Protein 4RWU (pdb70)

Nearest PDB structures (foldseek):
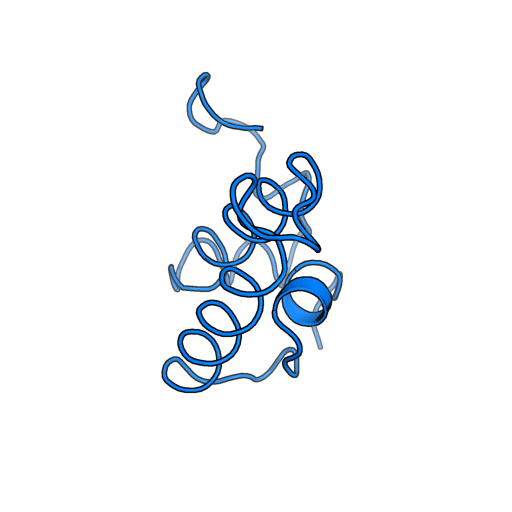  4rwu-assembly1_A  TM=1.013E+00  e=1.327E-13  Saccharomyces cerevisiae S288C
  6d6x-assembly1_A  TM=8.657E-01  e=4.461E-10  Saccharomyces cerevisiae
  8eod-assembly1_A  TM=6.298E-01  e=3.449E-09  Saccharomyces cerevisiae S288C
  2och-assembly1_A  TM=8.775E-01  e=1.140E-04  Caenorhabditis elegans
  2m6y-assembly1_A  TM=8.170E-01  e=1.011E-04  Homo sapiens

Radius of gyration: 12.39 Å; Cα contacts (8 Å, |Δi|>4): 108; chains: 1; bounding box: 23×34×28 Å

Solvent-accessible surface area: 5435 Å² total; per-residue (Å²): 204,23,129,54,46,100,1,0,91,16,5,68,28,64,36,102,4,76,96,132,86,3,68,96,7,61,120,124,5,21,112,114,37,71,72,127,82,138,93,32,61,67,108,66,46,120,62,0,39,20,0,33,96,6,2,46,46,99,137,63,43,114,77,0,31,121,132,0,30,123,44,20,79,88,89,40,92,122,187,33,111

Foldseek 3Di:
DFDDCVLVVLLPHDLVDDLVSSVNSLVVNCQQAVCVDPNHDPVSNLSNVVSSVQCNPVVSSVQCRYPNDVRSPPPDDPPHD

Secondary structure (DSSP, 8-state):
--S--HHHHHHT--TT--HHHHHHHHHHHHHHH-TTSTT--HHHHHHHHHHHHHHTSHHHHHHHHHH-HHHHHTT--TT--

CATH classification: 1.10.287.110

Organism: Saccharomyces cerevisiae (strain ATCC 204508 / S288c) (NCBI:txid559292)

InterPro domains:
  IPR001623 DnaJ domain [PF00226] (7-65)
  IPR001623 DnaJ domain [PR00625] (8-26)
  IPR001623 DnaJ domain [PR00625] (40-60)
  IPR001623 DnaJ domain [PR00625] (60-79)
  IPR001623 DnaJ domain [PS50076] (6-68)
  IPR001623 DnaJ domain [SM00271] (5-60)
  IPR001623 DnaJ domain [cd06257] (8-57)
  IPR002939 Chaperone DnaJ, C-terminal [PF01556] (182-337)
  IPR008971 HSP40/DnaJ peptide-binding [SSF49493] (182-259)
  IPR008971 HSP40/DnaJ peptide-binding [SSF49493] (261-346)
  IPR018253 DnaJ domain, conserved site [PS00636] (45-64)
  IPR036869 Chaperone J-domain superfamily [G3DSA:1.10.287.110] (1-89)
  IPR036869 Chaperone J-domain superfamily [SSF46565] (2-102)
  IPR051339 DnaJ homolog subfamily B [PTHR24078] (7-349)

Structure (mmCIF, N/CA/C/O backbone):
data_4RWU
#
_entry.id   4RWU
#
_cell.length_a   31.645
_cell.length_b   43.564
_cell.length_c   65.572
_cell.angle_alpha   90.000
_cell.angle_beta   90.000
_cell.angle_gamma   90.000
#
_symmetry.space_group_name_H-M   'P 21 21 21'
#
loop_
_entity.id
_entity.type
_entity.pdbx_description
1 polymer 'Protein SIS1'
2 water water
#
loop_
_atom_site.group_PDB
_atom_site.id
_atom_site.type_symbol
_atom_site.label_atom_id
_atom_site.label_alt_id
_atom_site.label_comp_id
_atom_site.label_asym_id
_atom_site.label_entity_id
_atom_site.label_seq_id
_atom_site.pdbx_PDB_ins_code
_atom_site.Cartn_x
_atom_site.Cartn_y
_atom_site.Cartn_z
_atom_site.occupancy
_atom_site.B_iso_or_equiv
_atom_site.auth_seq_id
_atom_site.auth_comp_id
_atom_site.auth_asym_id
_atom_site.auth_atom_id
_atom_site.pdbx_PDB_model_num
ATOM 1 N N A MET A 1 4 ? 4.737 38.266 2.876 0.60 32.62 1 MET A N 1
ATOM 2 N N B MET A 1 4 ? 5.263 39.246 2.950 0.40 27.13 1 MET A N 1
ATOM 3 C CA A MET A 1 4 ? 3.561 39.161 3.081 0.60 29.23 1 MET A CA 1
ATOM 4 C CA B MET A 1 4 ? 3.793 39.223 3.172 0.40 26.92 1 MET A CA 1
ATOM 5 C C A MET A 1 4 ? 3.406 39.683 4.543 0.60 20.35 1 MET A C 1
ATOM 6 C C B MET A 1 4 ? 3.446 39.709 4.601 0.40 20.07 1 MET A C 1
ATOM 7 O O A MET A 1 4 ? 4.266 39.560 5.415 0.60 24.27 1 MET A O 1
ATOM 8 O O B MET A 1 4 ? 4.227 39.566 5.545 0.40 22.20 1 MET A O 1
ATOM 17 N N . VAL A 1 5 ? 2.294 40.346 4.726 1.00 15.45 2 VAL A N 1
ATOM 18 C CA . VAL A 1 5 ? 1.917 41.010 5.939 1.00 12.32 2 VAL A CA 1
ATOM 19 C C . VAL A 1 5 ? 0.469 40.615 6.173 1.00 11.18 2 VAL A C 1
ATOM 20 O O . VAL A 1 5 ? -0.290 40.295 5.241 1.00 13.92 2 VAL A O 1
ATOM 24 N N . LYS A 1 6 ? 0.036 40.690 7.419 1.00 10.80 3 LYS A N 1
ATOM 25 C CA A LYS A 1 6 ? -1.338 40.309 7.753 0.50 10.75 3 LYS A CA 1
ATOM 26 C CA B LYS A 1 6 ? -1.337 40.315 7.759 0.50 10.70 3 LYS A CA 1
ATOM 27 C C . LYS A 1 6 ? -2.365 41.302 7.199 1.00 11.15 3 LYS A C 1
ATOM 28 O O . LYS A 1 6 ? -3.415 40.909 6.661 1.00 12.99 3 LYS A O 1
ATOM 39 N N . GLU A 1 7 ? -2.057 42.586 7.354 1.00 10.16 4 GLU A N 1
ATOM 40 C CA . GLU A 1 7 ? -2.956 43.682 7.027 1.00 9.67 4 GLU A CA 1
ATOM 41 C C . GLU A 1 7 ? -2.152 44.763 6.314 1.00 9.16 4 GLU A C 1
ATOM 42 O O . GLU A 1 7 ? -1.003 45.039 6.648 1.00 10.61 4 GLU A O 1
ATOM 48 N N . THR A 1 8 ? -2.778 45.393 5.333 1.00 9.80 5 THR A N 1
ATOM 49 C CA . THR A 1 8 ? -2.113 46.454 4.603 1.00 9.16 5 THR A CA 1
ATOM 50 C C . THR A 1 8 ? -2.625 47.859 4.903 1.00 8.45 5 THR A C 1
ATOM 51 O O . THR A 1 8 ? -2.029 48.797 4.405 1.00 9.60 5 THR A O 1
ATOM 55 N N . LYS A 1 9 ? -3.642 48.017 5.723 1.00 9.13 6 LYS A N 1
ATOM 56 C CA A LYS A 1 9 ? -4.219 49.346 5.953 0.70 9.62 6 LYS A CA 1
ATOM 57 C CA B LYS A 1 9 ? -4.220 49.339 5.937 0.30 9.73 6 LYS A CA 1
ATOM 58 C C . LYS A 1 9 ?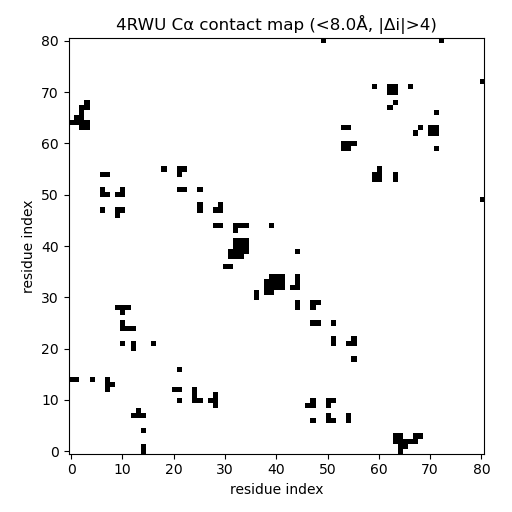 -3.210 50.440 6.253 1.00 8.91 6 LYS A C 1
ATOM 59 O O . LYS A 1 9 ? -3.306 51.545 5.709 1.00 9.17 6 LYS A O 1
ATOM 70 N N . LEU A 1 10 ? -2.283 50.167 7.172 1.00 8.39 7 LEU A N 1
ATOM 71 C CA . LEU A 1 10 ? -1.357 51.241 7.519 1.00 7.48 7 LEU A CA 1
ATOM 72 C C . LEU A 1 10 ? -0.492 51.657 6.349 1.00 7.49 7 LEU A C 1
ATOM 73 O O . LEU A 1 10 ? -0.159 52.833 6.185 1.00 8.51 7 LEU A O 1
ATOM 78 N N . TYR A 1 11 ? -0.083 50.677 5.550 1.00 7.68 8 TYR A N 1
ATOM 79 C CA . TYR A 1 11 ? 0.712 50.973 4.343 1.00 8.06 8 TYR A CA 1
ATOM 80 C C . TYR A 1 11 ? -0.136 51.728 3.324 1.00 7.53 8 TYR A C 1
ATOM 81 O O . TYR A 1 11 ? 0.304 52.713 2.719 1.00 8.57 8 TYR A O 1
ATOM 90 N N . ASP A 1 12 ? -1.373 51.295 3.168 1.00 7.53 9 ASP A N 1
ATOM 91 C CA . ASP A 1 12 ? -2.282 52.010 2.285 1.00 9.40 9 ASP A CA 1
ATOM 92 C C . ASP A 1 12 ? -2.444 53.456 2.677 1.00 8.48 9 ASP A C 1
ATOM 93 O O . ASP A 1 12 ? -2.481 54.342 1.830 1.00 9.31 9 ASP A O 1
ATOM 98 N N . LEU A 1 13 ? -2.593 53.720 3.985 1.00 8.37 10 LEU A N 1
ATOM 99 C CA . LEU A 1 13 ? -2.764 55.073 4.475 1.00 8.74 10 LEU A CA 1
ATOM 100 C C . LEU A 1 13 ? -1.607 55.982 4.068 1.00 8.94 10 LEU A C 1
ATOM 101 O O . LEU A 1 13 ? -1.819 57.179 3.853 1.00 10.62 10 LEU A O 1
ATOM 106 N N . LEU A 1 14 ? -0.394 55.452 4.029 1.00 8.57 11 LEU A N 1
ATOM 107 C CA . LEU A 1 14 ? 0.780 56.213 3.633 1.00 8.65 11 LEU A CA 1
ATOM 108 C C . LEU A 1 14 ? 1.056 56.145 2.141 1.00 9.43 11 LEU A C 1
ATOM 109 O O . LEU A 1 14 ? 1.997 56.776 1.672 1.00 9.93 11 LEU A O 1
ATOM 114 N N . GLY A 1 15 ? 0.249 55.397 1.401 1.00 9.22 12 GLY A N 1
ATOM 115 C CA . GLY A 1 15 ? 0.428 55.333 -0.070 1.00 9.66 12 GLY A CA 1
ATOM 116 C C . GLY A 1 15 ? 1.689 54.592 -0.512 1.00 10.57 12 GLY A C 1
ATOM 117 O O . GLY A 1 15 ? 2.363 54.998 -1.422 1.00 12.54 12 GLY A O 1
ATOM 118 N N . VAL A 1 16 ? 2.008 53.517 0.235 1.00 8.23 13 VAL A N 1
ATOM 119 C CA . VAL A 1 16 ? 3.224 52.748 0.041 1.00 9.41 13 VAL A CA 1
ATOM 120 C C . VAL A 1 16 ? 2.952 51.259 -0.017 1.00 9.19 13 VAL A C 1
ATOM 121 O O . VAL A 1 16 ? 1.925 50.780 0.439 1.00 10.32 13 VAL A O 1
ATOM 125 N N . SER A 1 17 ? 3.951 50.535 -0.548 1.00 9.22 14 SER A N 1
ATOM 126 C CA . SER A 1 17 ? 3.979 49.077 -0.525 1.00 9.83 14 SER A CA 1
ATOM 127 C C . SER A 1 17 ? 4.228 48.600 0.911 1.00 9.63 14 SER A C 1
ATOM 128 O O . SER A 1 17 ? 4.938 49.242 1.664 1.00 9.54 14 SER A O 1
ATOM 131 N N . PRO A 1 18 ? 3.747 47.397 1.247 1.00 9.25 15 PRO A N 1
ATOM 132 C CA . PRO A 1 18 ? 4.136 46.809 2.527 1.00 9.71 15 PRO A CA 1
ATOM 133 C C . PRO A 1 18 ? 5.630 46.566 2.715 1.00 10.41 15 PRO A C 1
ATOM 134 O O . PRO A 1 18 ? 6.086 46.432 3.838 1.00 10.86 15 PRO A O 1
ATOM 138 N N . SER A 1 19 ? 6.394 46.538 1.617 1.00 9.51 16 SER A N 1
ATOM 139 C CA . SER A 1 19 ? 7.817 46.380 1.672 1.00 10.88 16 SER A CA 1
ATOM 140 C C . SER A 1 19 ? 8.568 47.722 1.666 1.00 10.92 16 SER A C 1
ATOM 141 O O . SER A 1 19 ? 9.779 47.744 1.478 1.00 12.18 16 SER A O 1
ATOM 144 N N . ALA A 1 20 ? 7.845 48.826 1.894 1.00 9.44 17 ALA A N 1
ATOM 145 C CA . ALA A 1 20 ? 8.456 50.155 1.859 1.00 9.94 17 ALA A CA 1
ATOM 146 C C . ALA A 1 20 ? 9.696 50.282 2.719 1.00 9.05 17 ALA A C 1
ATOM 147 O O . ALA A 1 20 ? 9.774 49.739 3.813 1.00 10.30 17 ALA A O 1
ATOM 149 N N . ASN A 1 21 ? 10.621 51.101 2.263 1.00 8.94 18 ASN A N 1
ATOM 150 C CA . ASN A 1 21 ? 11.761 51.482 3.066 1.00 9.16 18 ASN A CA 1
ATOM 151 C C . ASN A 1 21 ? 11.476 52.769 3.853 1.00 9.06 18 ASN A C 1
ATOM 152 O O . ASN A 1 21 ? 10.453 53.410 3.695 1.00 9.47 18 ASN A O 1
ATOM 157 N N . GLU A 1 22 ? 12.446 53.162 4.681 1.00 9.58 19 GLU A N 1
ATOM 158 C CA A GLU A 1 22 ? 12.273 54.328 5.534 0.50 10.55 19 GLU A CA 1
ATOM 159 C CA B GLU A 1 22 ? 12.313 54.341 5.534 0.50 10.59 19 GLU A CA 1
ATOM 160 C C . GLU A 1 22 ? 12.020 55.619 4.749 1.00 9.33 19 GLU A C 1
ATOM 161 O O . GLU A 1 22 ? 11.167 56.435 5.134 1.00 9.77 19 GLU A O 1
ATOM 172 N N . GLN A 1 23 ? 12.767 55.820 3.668 1.00 9.23 20 GLN A N 1
ATOM 173 C CA . GLN A 1 23 ? 12.602 57.025 2.854 1.00 9.72 20 GLN A CA 1
ATOM 174 C C . GLN A 1 23 ? 11.187 57.096 2.292 1.00 8.67 20 GLN A C 1
ATOM 175 O O . GLN A 1 23 ? 10.555 58.164 2.250 1.00 10.10 20 GLN A O 1
ATOM 181 N N . GLU A 1 24 ? 10.704 55.941 1.830 1.00 8.45 21 GLU A N 1
ATOM 182 C CA . GLU A 1 24 ? 9.358 55.849 1.286 1.00 8.60 21 GLU A CA 1
ATOM 183 C C . GLU A 1 24 ? 8.273 56.090 2.317 1.00 8.42 21 GLU A C 1
ATOM 184 O O . GLU A 1 24 ? 7.295 56.784 2.050 1.00 9.01 21 GLU A O 1
ATOM 190 N N . LEU A 1 25 ? 8.469 55.546 3.514 1.00 8.50 22 LEU A N 1
ATOM 191 C CA . LEU A 1 25 ? 7.514 55.813 4.602 1.00 8.89 22 LEU A CA 1
ATOM 192 C C . LEU A 1 25 ? 7.461 57.283 4.927 1.00 8.92 22 LEU A C 1
ATOM 193 O O . LEU A 1 25 ? 6.372 57.836 5.095 1.00 10.02 22 LEU A O 1
ATOM 198 N N . LYS A 1 26 ? 8.627 57.941 5.020 1.00 9.56 23 LYS A N 1
ATOM 199 C CA A LYS A 1 26 ? 8.665 59.357 5.355 0.70 9.83 23 LYS A CA 1
ATOM 200 C CA B LYS A 1 26 ? 8.655 59.366 5.354 0.30 10.14 23 LYS A CA 1
ATOM 201 C C . LYS A 1 26 ? 7.993 60.201 4.270 1.00 9.51 23 LYS A C 1
ATOM 202 O O . LYS A 1 26 ? 7.219 61.120 4.564 1.00 10.48 23 LYS A O 1
ATOM 213 N N . LYS A 1 27 ? 8.281 59.884 3.016 1.00 9.92 24 LYS A N 1
ATOM 214 C CA . LYS A 1 27 ? 7.681 60.643 1.909 1.00 10.48 24 LYS A CA 1
ATOM 215 C C . LYS A 1 27 ? 6.173 60.445 1.883 1.00 8.77 24 LYS A C 1
ATOM 216 O O . LYS A 1 27 ? 5.410 61.401 1.697 1.00 9.98 24 LYS A O 1
ATOM 222 N N . GLY A 1 28 ? 5.708 59.204 2.094 1.00 8.70 25 GLY A N 1
ATOM 223 C CA . GLY A 1 28 ? 4.299 58.939 2.073 1.00 8.45 25 GLY A CA 1
ATOM 224 C C . GLY A 1 28 ? 3.545 59.622 3.203 1.00 8.83 25 GLY A C 1
ATOM 225 O O . GLY A 1 28 ? 2.444 60.151 3.018 1.00 9.69 25 GLY A O 1
ATOM 226 N N . TYR A 1 29 ? 4.167 59.620 4.3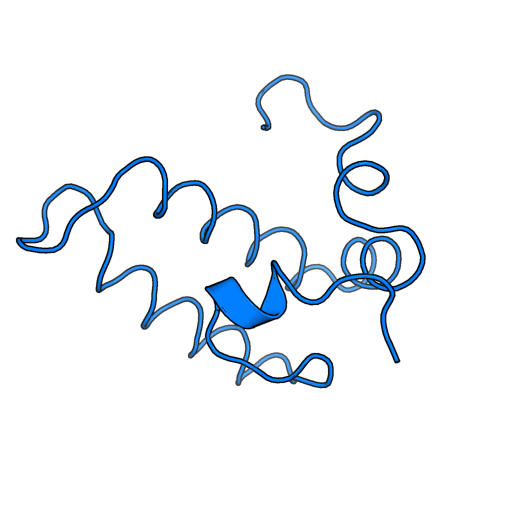74 1.00 9.04 26 TYR A N 1
ATOM 227 C CA . TYR A 1 29 ? 3.609 60.330 5.522 1.00 9.23 26 TYR A CA 1
ATOM 228 C C . TYR A 1 29 ? 3.523 61.844 5.248 1.00 9.61 26 TYR A C 1
ATOM 229 O O . TYR A 1 29 ? 2.517 62.466 5.523 1.00 9.91 26 TYR A O 1
ATOM 238 N N . ARG A 1 30 ? 4.611 62.432 4.737 1.00 10.20 27 ARG A N 1
ATOM 239 C CA A ARG A 1 30 ? 4.597 63.859 4.446 0.50 11.11 27 ARG A CA 1
ATOM 240 C CA B ARG A 1 30 ? 4.624 63.867 4.403 0.30 12.88 27 ARG A CA 1
ATOM 241 C CA C ARG A 1 30 ? 4.585 63.865 4.449 0.20 12.77 27 ARG A CA 1
ATOM 242 C C . ARG A 1 30 ? 3.457 64.201 3.474 1.00 10.43 27 ARG A C 1
ATOM 243 O O . ARG A 1 30 ? 2.696 65.167 3.678 1.00 11.75 27 ARG A O 1
ATOM 265 N N . LYS A 1 31 ? 3.313 63.396 2.426 1.00 10.25 28 LYS A N 1
ATOM 266 C CA A LYS A 1 31 ? 2.263 63.661 1.458 0.60 10.80 28 LYS A CA 1
ATOM 267 C CA B LYS A 1 31 ? 2.257 63.658 1.452 0.40 10.97 28 LYS A CA 1
ATOM 268 C C . LYS A 1 31 ? 0.859 63.518 2.060 1.00 10.06 28 LYS A C 1
ATOM 269 O O . LYS A 1 31 ? -0.054 64.293 1.779 1.00 11.25 28 LYS A O 1
ATOM 280 N N . ALA A 1 32 ? 0.685 62.492 2.892 1.00 9.10 29 ALA A N 1
ATOM 281 C CA . ALA A 1 32 ? -0.602 62.241 3.525 1.00 9.50 29 ALA A CA 1
ATOM 282 C C . ALA A 1 32 ? -0.958 63.370 4.501 1.00 10.15 29 ALA A C 1
ATOM 283 O O . ALA A 1 32 ? -2.095 63.820 4.543 1.00 11.11 29 ALA A O 1
ATOM 285 N N . ALA A 1 33 ? 0.044 63.782 5.296 1.00 10.18 30 ALA A N 1
ATOM 286 C CA . ALA A 1 33 ? -0.169 64.866 6.260 1.00 11.07 30 ALA A CA 1
ATOM 287 C C . ALA A 1 33 ? -0.585 66.157 5.549 1.00 10.99 30 ALA A C 1
ATOM 288 O O . ALA A 1 33 ? -1.457 66.898 6.032 1.00 11.66 30 ALA A O 1
ATOM 290 N N . LEU A 1 34 ? 0.032 66.433 4.400 1.00 10.98 31 LEU A N 1
ATOM 291 C CA . LEU A 1 34 ? -0.283 67.647 3.654 1.00 11.66 31 LEU A CA 1
ATOM 292 C C . LEU A 1 34 ? -1.709 67.622 3.152 1.00 12.17 31 LEU A C 1
ATOM 293 O O . LEU A 1 34 ? -2.352 68.673 3.084 1.00 14.96 31 LEU A O 1
ATOM 298 N N . LYS A 1 35 ? -2.232 66.450 2.798 1.00 12.17 32 LYS A N 1
ATOM 299 C CA A LYS A 1 35 ? -3.640 66.327 2.356 0.60 14.11 32 LYS A CA 1
ATOM 300 C CA B LYS A 1 35 ? -3.625 66.353 2.351 0.40 14.00 32 LYS A CA 1
ATOM 301 C C . LYS A 1 35 ? -4.622 66.561 3.489 1.00 11.93 32 LYS A C 1
ATOM 302 O O . LYS A 1 35 ? -5.652 67.209 3.340 1.00 13.58 32 LYS A O 1
ATOM 313 N N . TYR A 1 36 ? -4.321 65.942 4.635 1.00 11.09 33 TYR A N 1
ATOM 314 C CA . TYR A 1 36 ? -5.337 65.749 5.649 1.00 11.30 33 TYR A CA 1
ATOM 315 C C . TYR A 1 36 ? -5.263 66.671 6.864 1.00 10.55 33 TYR A C 1
ATOM 316 O O . TYR A 1 36 ? -6.166 66.634 7.699 1.00 11.69 33 TYR A O 1
ATOM 325 N N . HIS A 1 37 ? -4.196 67.465 6.972 1.00 10.55 34 HIS A N 1
ATOM 326 C CA . HIS A 1 37 ? -4.071 68.353 8.131 1.00 10.77 34 HIS A CA 1
ATOM 327 C C . HIS A 1 37 ? -5.345 69.170 8.257 1.00 12.65 34 HIS A C 1
ATOM 328 O O . HIS A 1 37 ? -5.815 69.714 7.253 1.00 12.46 34 HIS A O 1
ATOM 335 N N . PRO A 1 38 ? -5.882 69.327 9.483 1.00 12.61 35 PRO A N 1
ATOM 336 C CA . PRO A 1 38 ? -7.178 69.991 9.607 1.00 13.49 35 PRO A CA 1
ATOM 337 C C . PRO A 1 38 ? -7.281 71.415 9.099 1.00 13.43 35 PRO A C 1
ATOM 338 O O . PRO A 1 38 ? -8.388 71.851 8.803 1.00 18.34 35 PRO A O 1
ATOM 342 N N . ASP A 1 39 ? -6.156 72.113 9.026 1.00 13.39 36 ASP A N 1
ATOM 343 C CA . ASP A 1 39 ? -6.139 73.479 8.517 1.00 15.80 36 ASP A CA 1
ATOM 344 C C . ASP A 1 39 ? -6.128 73.556 6.995 1.00 16.36 36 ASP A C 1
ATOM 345 O O . ASP A 1 39 ? -6.266 74.646 6.452 1.00 22.08 36 ASP A O 1
ATOM 350 N N . LYS A 1 40 ? -6.005 72.419 6.294 1.00 15.06 37 LYS A N 1
ATOM 351 C CA A LYS A 1 40 ? -5.966 72.394 4.838 0.70 15.31 37 LYS A CA 1
ATOM 352 C CA B LYS A 1 40 ? -5.959 72.405 4.837 0.30 15.42 37 LYS A CA 1
ATOM 353 C C . LYS A 1 40 ? -7.361 72.266 4.267 1.00 15.83 37 LYS A C 1
ATOM 354 O O . LYS A 1 40 ? -8.290 71.771 4.944 1.00 16.88 37 LYS A O 1
ATOM 365 N N . PRO A 1 41 ? -7.533 72.715 2.991 1.00 18.25 38 PRO A N 1
ATOM 366 C CA A PRO A 1 41 ? -8.848 72.605 2.397 0.70 20.61 38 PRO A CA 1
ATOM 367 C CA B PRO A 1 41 ? -8.851 72.612 2.379 0.30 19.81 38 PRO A CA 1
ATOM 368 C C . PRO A 1 41 ? -9.377 71.175 2.327 1.00 18.44 38 PRO A C 1
ATOM 369 O O . PRO A 1 41 ? -10.586 70.963 2.469 1.00 21.15 38 PRO A O 1
ATOM 376 N N . THR A 1 42 ? -8.467 70.209 2.154 1.00 16.83 39 THR A N 1
ATOM 377 C CA . THR A 1 42 ? -8.815 68.785 2.104 1.00 16.90 39 THR A CA 1
ATOM 378 C C . THR A 1 42 ? -8.693 68.134 3.485 1.00 15.57 39 THR A C 1
ATOM 379 O O . THR A 1 42 ? -8.724 66.900 3.612 1.00 15.88 39 THR A O 1
ATOM 383 N N . GLY A 1 43 ? -8.601 68.945 4.542 1.00 14.50 40 GLY A N 1
ATOM 384 C CA . GLY A 1 43 ? -8.389 68.416 5.870 1.00 13.71 40 GLY A CA 1
ATOM 385 C C . GLY A 1 43 ? -9.448 67.400 6.274 1.00 13.59 40 GLY A C 1
ATOM 386 O O . GLY A 1 43 ? -10.633 67.518 5.942 1.00 16.61 40 GLY A O 1
ATOM 387 N N . ASP A 1 44 ? -9.009 66.418 7.052 1.00 12.52 41 ASP A N 1
ATOM 388 C CA . ASP A 1 44 ? -9.870 65.364 7.552 1.00 12.63 41 ASP A CA 1
ATOM 389 C C . ASP A 1 44 ? -9.233 64.858 8.828 1.00 12.60 41 ASP A C 1
ATOM 390 O O . ASP A 1 44 ? -8.259 64.124 8.809 1.00 13.15 41 ASP A O 1
ATOM 395 N N . THR A 1 45 ? -9.769 65.305 9.964 1.00 12.97 42 THR A N 1
ATOM 396 C CA . THR A 1 45 ? -9.150 65.063 11.252 1.00 12.77 42 THR A CA 1
ATOM 397 C C . THR A 1 45 ? -9.031 63.557 11.511 1.00 11.84 42 THR A C 1
ATOM 398 O O . THR A 1 45 ? -8.014 63.085 12.015 1.00 12.03 42 THR A O 1
ATOM 402 N N . GLU A 1 46 ? -10.094 62.807 11.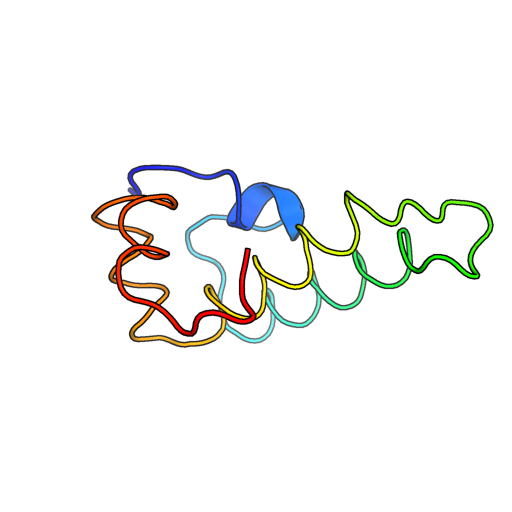240 1.00 12.39 43 GLU A N 1
ATOM 403 C CA . GLU A 1 46 ? -10.066 61.366 11.547 1.00 13.37 43 GLU A CA 1
ATOM 404 C C . GLU A 1 46 ? -9.020 60.671 10.688 1.00 12.09 43 GLU A C 1
ATOM 405 O O . GLU A 1 46 ? -8.289 59.826 11.187 1.00 12.91 43 GLU A O 1
ATOM 411 N N . LYS A 1 47 ? -8.933 61.024 9.422 1.00 12.17 44 LYS A N 1
ATOM 412 C CA A LYS A 1 47 ? -7.916 60.435 8.569 0.50 12.95 44 LYS A CA 1
ATOM 413 C CA B LYS A 1 47 ? -7.913 60.434 8.568 0.50 12.96 44 LYS A CA 1
ATOM 414 C C . LYS A 1 47 ? -6.508 60.887 8.957 1.00 11.32 44 LYS A C 1
ATOM 415 O O . LYS A 1 47 ? -5.558 60.111 8.895 1.00 11.34 44 LYS A O 1
ATOM 426 N N . PHE A 1 48 ? -6.383 62.131 9.416 1.00 10.73 45 PHE A N 1
ATOM 427 C CA . PHE A 1 48 ? -5.080 62.628 9.859 1.00 10.51 45 PHE A CA 1
ATOM 428 C C . PHE A 1 48 ? -4.591 61.816 11.077 1.00 9.86 45 PHE A C 1
ATOM 429 O O . PHE A 1 48 ? -3.418 61.495 11.187 1.00 9.80 45 PHE A O 1
ATOM 437 N N . LYS A 1 49 ? -5.505 61.509 11.996 1.00 9.44 46 LYS A N 1
ATOM 438 C CA . LYS A 1 49 ? -5.142 60.645 13.119 1.00 10.15 46 LYS A CA 1
ATOM 439 C C . LYS A 1 49 ? -4.663 59.277 12.602 1.00 9.32 46 LYS A C 1
ATOM 440 O O . LYS A 1 49 ? -3.634 58.740 13.060 1.00 10.54 46 LYS A O 1
ATOM 446 N N . GLU A 1 50 ? -5.397 58.728 11.624 1.00 9.67 47 GLU A N 1
ATOM 447 C CA . GLU A 1 50 ? -5.029 57.412 11.088 1.00 9.75 47 GLU A CA 1
ATOM 448 C C . GLU A 1 50 ? -3.645 57.420 10.472 1.00 9.49 47 GLU A C 1
ATOM 449 O O . GLU A 1 50 ? -2.855 56.495 10.677 1.00 9.45 47 GLU A O 1
ATOM 455 N N . ILE A 1 51 ? -3.338 58.449 9.702 1.00 9.54 48 ILE A N 1
ATOM 456 C CA A ILE A 1 51 ? -2.010 58.530 9.056 0.70 9.48 48 ILE A CA 1
ATOM 457 C CA B ILE A 1 51 ? -2.032 58.553 9.072 0.30 9.63 4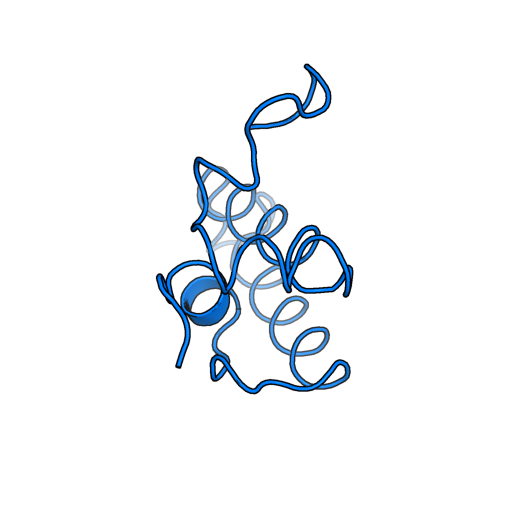8 ILE A CA 1
ATOM 458 C C . ILE A 1 51 ? -0.874 58.757 10.077 1.00 9.35 48 ILE A C 1
ATOM 459 O O . ILE A 1 51 ? 0.266 58.308 9.893 1.00 10.06 48 ILE A O 1
ATOM 468 N N . SER A 1 52 ? -1.206 59.513 11.134 1.00 9.30 49 SER A N 1
ATOM 469 C CA . SER A 1 52 ? -0.249 59.782 12.181 1.00 9.58 49 SER A CA 1
ATOM 470 C C . SER A 1 52 ? 0.095 58.478 12.895 1.00 9.29 49 SER A C 1
ATOM 471 O O . SER A 1 52 ? 1.257 58.216 13.162 1.00 10.13 49 SER A O 1
ATOM 474 N N . GLU A 1 53 ? -0.934 57.662 13.190 1.00 9.14 50 GLU A N 1
ATOM 475 C CA . GLU A 1 53 ? -0.682 56.353 13.771 1.00 9.04 50 GLU A CA 1
ATOM 476 C C . GLU A 1 53 ? 0.083 55.461 12.824 1.00 8.90 50 GLU A C 1
ATOM 477 O O . GLU A 1 53 ? 1.002 54.747 13.220 1.00 9.61 50 GLU A O 1
ATOM 483 N N . ALA A 1 54 ? -0.310 55.491 11.541 1.00 8.71 51 ALA A N 1
ATOM 484 C CA . ALA A 1 54 ? 0.359 54.625 10.580 1.00 8.36 51 ALA A CA 1
ATOM 485 C C . ALA A 1 54 ? 1.846 54.897 10.548 1.00 8.37 51 ALA A C 1
ATOM 486 O O . ALA A 1 54 ? 2.683 53.982 10.543 1.00 8.96 51 ALA A O 1
ATOM 488 N N . PHE A 1 55 ? 2.253 56.180 10.514 1.00 9.02 52 PHE A N 1
ATOM 489 C CA . PHE A 1 55 ? 3.670 56.495 10.502 1.00 8.94 52 PHE A CA 1
ATOM 490 C C . PHE A 1 55 ? 4.365 56.119 11.827 1.00 8.80 52 PHE A C 1
ATOM 491 O O . PHE A 1 55 ? 5.474 55.590 11.821 1.00 9.94 52 PHE A O 1
ATOM 499 N N . GLU A 1 56 ? 3.705 56.402 12.954 1.00 9.44 53 GLU A N 1
ATOM 500 C CA A GLU A 1 56 ? 4.270 56.084 14.255 0.35 10.88 53 GLU A CA 1
ATOM 501 C CA B GLU A 1 56 ? 4.289 56.075 14.262 0.35 10.87 53 GLU A CA 1
ATOM 502 C CA C GLU A 1 56 ? 4.294 56.066 14.253 0.30 10.80 53 GLU A CA 1
ATOM 503 C C . GLU A 1 56 ? 4.593 54.577 14.383 1.00 10.04 53 GLU A C 1
ATOM 504 O O . GLU A 1 56 ? 5.669 54.170 14.864 1.00 12.43 53 GLU A O 1
ATOM 520 N N . ILE A 1 57 ? 3.660 53.752 13.922 1.00 9.25 54 ILE A N 1
ATOM 521 C CA . ILE A 1 57 ? 3.854 52.303 13.978 1.00 9.66 54 ILE A CA 1
ATOM 522 C C . ILE A 1 57 ? 4.862 51.865 12.931 1.00 9.02 54 ILE A C 1
ATOM 523 O O . ILE A 1 57 ? 5.821 51.158 13.243 1.00 10.77 54 ILE A O 1
ATOM 528 N N . LEU A 1 58 ? 4.670 52.273 11.670 1.00 9.00 55 LEU A N 1
ATOM 529 C CA . LEU A 1 58 ? 5.495 51.692 10.613 1.00 8.61 55 LEU A CA 1
ATOM 530 C C . LEU A 1 58 ? 6.925 52.177 10.622 1.00 9.27 55 LEU A C 1
ATOM 531 O O . LEU A 1 58 ? 7.818 51.432 10.232 1.00 10.38 55 LEU A O 1
ATOM 536 N N . ASN A 1 59 ? 7.160 53.406 11.108 1.00 9.52 56 ASN A N 1
ATOM 537 C CA . ASN A 1 59 ? 8.514 53.933 11.193 1.00 11.25 56 ASN A CA 1
ATOM 538 C C . ASN A 1 59 ? 9.302 53.431 12.391 1.00 11.75 56 ASN A C 1
ATOM 539 O O . ASN A 1 59 ? 10.467 53.754 12.529 1.00 14.82 56 ASN A O 1
ATOM 544 N N . ASP A 1 60 ? 8.664 52.642 13.258 1.00 11.07 57 ASP A N 1
ATOM 545 C CA . ASP A 1 60 ? 9.340 52.003 14.398 1.00 12.01 57 ASP A CA 1
ATOM 546 C C . ASP A 1 60 ? 9.571 50.565 13.984 1.00 10.81 57 ASP A C 1
ATOM 547 O O . ASP A 1 60 ? 8.605 49.816 13.832 1.00 11.61 57 ASP A O 1
ATOM 552 N N . PRO A 1 61 ? 10.826 50.151 13.787 1.00 12.41 58 PRO A N 1
ATOM 553 C CA . PRO A 1 61 ? 11.010 48.803 13.225 1.00 13.11 58 PRO A CA 1
ATOM 554 C C . PRO A 1 61 ? 10.376 47.701 14.074 1.00 12.34 58 PRO A C 1
ATOM 555 O O . PRO A 1 61 ? 9.908 46.725 13.543 1.00 12.79 58 PRO A O 1
ATOM 559 N N . GLN A 1 62 ? 10.357 47.869 15.394 1.00 12.10 59 GLN A N 1
ATOM 560 C CA A GLN A 1 62 ? 9.778 46.850 16.278 0.70 13.20 59 GLN A CA 1
ATOM 561 C CA B GLN A 1 62 ? 9.794 46.834 16.259 0.30 12.90 59 GLN A CA 1
ATOM 562 C C . GLN A 1 62 ? 8.269 46.791 16.173 1.00 11.83 59 GLN A C 1
ATOM 563 O O . GLN A 1 62 ? 7.683 45.715 16.011 1.00 11.36 59 GLN A O 1
ATOM 574 N N . LYS A 1 63 ? 7.610 47.947 16.235 1.00 10.70 60 LYS A N 1
ATOM 575 C CA A LYS A 1 63 ? 6.174 48.007 16.087 0.70 10.59 60 LYS A CA 1
ATOM 576 C CA B LYS A 1 63 ? 6.175 48.008 16.090 0.30 10.69 60 LYS A CA 1
ATOM 577 C C . LYS A 1 63 ? 5.755 47.562 14.691 1.00 9.27 60 LYS A C 1
ATOM 578 O O . LYS A 1 63 ? 4.745 46.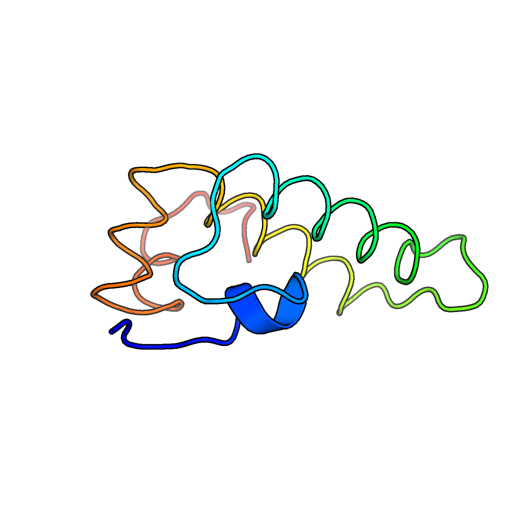916 14.532 1.00 9.10 60 LYS A O 1
ATOM 589 N N . ARG A 1 64 ? 6.577 47.866 13.676 1.00 9.14 61 ARG A N 1
ATOM 590 C CA . ARG A 1 64 ? 6.235 47.452 12.321 1.00 8.82 61 ARG A CA 1
ATOM 591 C C . ARG A 1 64 ? 6.243 45.921 12.220 1.00 8.82 61 ARG A C 1
ATOM 592 O O . ARG A 1 64 ? 5.358 45.336 11.600 1.00 9.57 61 ARG A O 1
ATOM 600 N N . GLU A 1 65 ? 7.219 45.255 12.831 1.00 10.01 62 GLU A N 1
ATOM 601 C CA A GLU A 1 65 ? 7.246 43.777 12.795 0.70 9.46 62 GLU A CA 1
ATOM 602 C CA B GLU A 1 65 ? 7.261 43.785 12.840 0.30 9.97 62 GLU A CA 1
ATOM 603 C C . GLU A 1 65 ? 6.003 43.163 13.463 1.00 9.35 62 GLU A C 1
ATOM 604 O O . GLU A 1 65 ? 5.414 42.199 12.980 1.00 11.07 62 GLU A O 1
ATOM 615 N N . ILE A 1 66 ? 5.636 43.768 14.603 1.00 8.49 63 ILE A N 1
ATOM 616 C CA . ILE A 1 66 ? 4.450 43.336 15.327 1.00 8.97 63 ILE A CA 1
ATOM 617 C C . ILE A 1 66 ? 3.234 43.531 14.439 1.00 8.90 63 ILE A C 1
ATOM 618 O O . ILE A 1 66 ? 2.429 42.631 14.299 1.00 9.32 63 ILE A O 1
ATOM 623 N N . TYR A 1 67 ? 3.099 44.688 13.825 1.00 8.48 64 TYR A N 1
ATOM 624 C CA . TYR A 1 67 ? 1.980 44.955 12.925 1.00 8.06 64 TYR A CA 1
ATOM 625 C C . TYR A 1 67 ? 1.932 43.955 11.768 1.00 8.24 64 TYR A C 1
ATOM 626 O O . TYR A 1 67 ? 0.866 43.390 11.475 1.00 8.81 64 TYR A O 1
ATOM 635 N N . ASP A 1 68 ? 3.083 43.744 11.125 1.00 8.54 65 ASP A N 1
ATOM 636 C CA . ASP A 1 68 ? 3.129 42.875 9.967 1.00 9.05 65 ASP A CA 1
ATOM 637 C C . ASP A 1 68 ? 2.710 41.438 10.288 1.00 9.28 65 ASP A C 1
ATOM 638 O O . ASP A 1 68 ? 2.073 40.777 9.468 1.00 10.74 65 ASP A O 1
ATOM 643 N N . GLN A 1 69 ? 3.02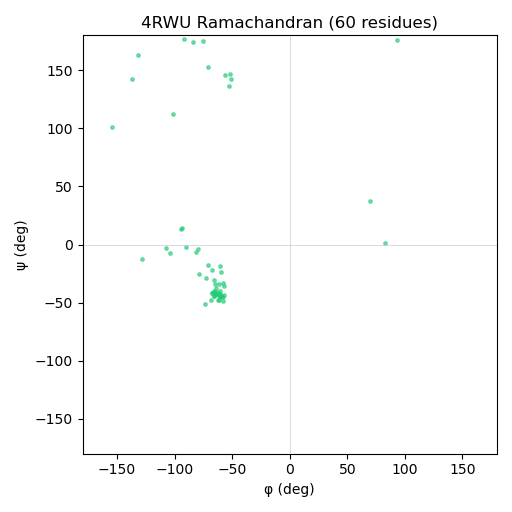4 40.975 11.492 1.00 9.28 66 GLN A N 1
ATOM 644 C CA A GLN A 1 69 ? 2.719 39.601 11.855 0.60 10.55 66 GLN A CA 1
ATOM 645 C CA B GLN A 1 69 ? 2.745 39.597 11.895 0.40 10.61 66 GLN A CA 1
ATOM 646 C C . GLN A 1 69 ? 1.377 39.415 12.533 1.00 9.94 66 GLN A C 1
ATOM 647 O O . GLN A 1 69 ? 0.761 38.340 12.445 1.00 12.56 66 GLN A O 1
ATOM 658 N N . TYR A 1 70 ? 0.896 40.450 13.200 1.00 9.55 67 TYR A N 1
ATOM 659 C CA . TYR A 1 70 ? -0.282 40.293 14.047 1.00 9.91 67 TYR A CA 1
ATOM 660 C C . TYR A 1 70 ? -1.418 41.265 13.825 1.00 9.94 67 TYR A C 1
ATOM 661 O O . TYR A 1 70 ? -2.520 41.017 14.307 1.00 11.24 67 TYR A O 1
ATOM 670 N N . GLY A 1 71 ? -1.177 42.359 13.065 1.00 9.28 68 GLY A N 1
ATOM 671 C CA . GLY A 1 71 ? -2.223 43.299 12.766 1.00 9.71 68 GLY A CA 1
ATOM 672 C C . GLY A 1 71 ? -2.327 44.480 13.712 1.00 9.35 68 GLY A C 1
ATOM 673 O O . GLY A 1 71 ? -1.627 44.567 14.709 1.00 10.07 68 GLY A O 1
ATOM 674 N N . LEU A 1 72 ? -3.244 45.375 13.368 1.00 9.64 69 LEU A N 1
ATOM 675 C CA . LEU A 1 72 ? -3.379 46.646 14.055 1.00 9.94 69 LEU A CA 1
ATOM 676 C C . LEU A 1 72 ? -3.880 46.522 15.493 1.00 10.46 69 LEU A C 1
ATOM 677 O O . LEU A 1 72 ? -3.337 47.137 16.393 1.00 10.83 69 LEU A O 1
ATOM 682 N N . GLU A 1 73 ? -4.930 45.745 15.702 1.00 11.27 70 GLU A N 1
ATOM 683 C CA A GLU A 1 73 ? -5.440 45.605 17.077 0.70 12.05 70 GLU A CA 1
ATOM 684 C CA B GLU A 1 73 ? -5.473 45.585 17.063 0.30 12.19 70 GLU A CA 1
ATOM 685 C C . GLU A 1 73 ? -4.381 45.020 17.992 1.00 11.82 70 GLU A C 1
ATOM 686 O O . GLU A 1 73 ? -4.183 45.489 19.124 1.00 13.15 70 GLU A O 1
ATOM 697 N N . ALA A 1 74 ? -3.657 44.024 17.497 1.00 11.54 71 ALA A N 1
ATOM 698 C CA . ALA A 1 74 ? -2.550 43.476 18.271 1.00 12.34 71 ALA A CA 1
ATOM 699 C C . ALA A 1 74 ? -1.469 44.496 18.559 1.00 11.56 71 ALA A C 1
ATOM 700 O O . ALA A 1 74 ? -0.935 44.565 19.685 1.00 12.54 71 ALA A O 1
ATOM 702 N N . ALA A 1 75 ? -1.128 45.306 17.563 1.00 10.69 72 ALA A N 1
ATOM 703 C CA . ALA A 1 75 ? -0.096 46.310 17.747 1.00 10.53 72 ALA A CA 1
ATOM 704 C C . ALA A 1 75 ? -0.503 47.399 18.748 1.00 11.00 72 ALA A C 1
ATOM 705 O O . ALA A 1 75 ? 0.364 47.992 19.399 1.00 14.40 72 ALA A O 1
ATOM 707 N N . ARG A 1 76 ? -1.802 47.684 18.837 1.00 10.48 73 ARG A N 1
ATOM 708 C CA . ARG A 1 76 ? -2.305 48.652 19.807 1.00 11.21 73 ARG A CA 1
ATOM 709 C C . ARG A 1 76 ? -2.426 48.096 21.223 1.00 12.13 73 ARG A C 1
ATOM 710 O O . ARG A 1 76 ? -2.436 48.861 22.181 1.00 14.58 73 ARG A O 1
ATOM 718 N N . SER A 1 77 ? -2.575 46.787 21.365 1.00 11.84 74 SER A N 1
ATOM 719 C CA A SER A 1 77 ? -2.943 46.197 22.643 0.60 11.63 74 SER A CA 1
ATOM 720 C CA B SER A 1 77 ? -2.936 46.204 22.631 0.40 11.58 74 SER A CA 1
ATOM 721 C C . SER A 1 77 ? -1.861 46.436 23.687 1.00 10.39 74 SER A C 1
ATOM 722 O O . SER A 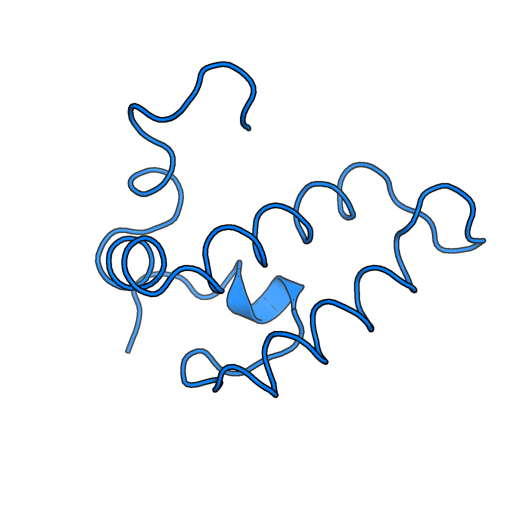1 77 ? -0.724 46.119 23.498 1.00 11.11 74 SER A O 1
ATOM 727 N N . GLY A 1 78 ? -2.300 46.964 24.832 1.00 11.55 75 GLY A N 1
ATOM 728 C CA . GLY A 1 78 ? -1.383 47.227 25.923 1.00 13.10 75 GLY A CA 1
ATOM 729 C C . GLY A 1 78 ? -0.619 48.525 25.820 1.00 12.52 75 GLY A C 1
ATOM 730 O O . GLY A 1 78 ? 0.170 48.840 26.686 1.00 15.13 75 GLY A O 1
ATOM 731 N N . GLY A 1 79 ? -0.890 49.277 24.762 1.00 12.81 76 GLY A N 1
ATOM 732 C CA . GLY A 1 79 ? -0.129 50.497 24.511 1.00 15.36 76 GLY A CA 1
ATOM 733 C C . GLY A 1 79 ? -0.527 51.623 25.437 1.00 13.93 76 GLY A C 1
ATOM 734 O O . GLY A 1 79 ? -1.506 51.525 26.209 1.00 15.52 76 GLY A O 1
ATOM 735 N N . PRO A 1 80 ? 0.193 52.745 25.338 1.00 19.32 77 PRO A N 1
ATOM 736 C CA . PRO A 1 80 ? -0.129 53.910 26.131 1.00 18.02 77 PRO A CA 1
ATOM 737 C C . PRO A 1 80 ? -1.594 54.323 26.046 1.00 17.03 77 PRO A C 1
ATOM 738 O O . PRO A 1 80 ? -2.217 54.302 24.976 1.00 19.74 77 PRO A O 1
ATOM 742 N N . SER A 1 81 ? -2.138 54.779 27.172 1.00 18.64 78 SER A N 1
ATOM 743 C CA . SER A 1 81 ? -3.558 55.071 27.262 1.00 19.96 78 SER A CA 1
ATOM 744 C C . SER A 1 81 ? -3.974 56.271 26.402 1.00 18.35 78 SER A C 1
ATOM 745 O O . SER A 1 81 ? -5.127 56.367 25.998 1.00 24.53 78 SER A O 1
ATOM 748 N N . PHE A 1 82 ? -3.020 57.139 26.076 1.00 17.79 79 PHE A N 1
ATOM 749 C CA . PHE A 1 82 ? -3.298 58.302 25.222 1.00 19.30 79 PHE A CA 1
ATOM 750 C C . PHE A 1 82 ? -3.570 57.939 23.768 1.00 18.90 79 PHE A C 1
ATOM 751 O O . PHE A 1 82 ? -4.073 58.782 23.021 1.00 24.32 79 PHE A O 1
ATOM 759 N N . GLY A 1 83 ? -3.191 56.726 23.349 1.00 19.26 80 GLY A N 1
ATOM 760 C CA . GLY A 1 83 ? -3.217 56.369 21.932 1.00 21.59 80 GLY A CA 1
ATOM 761 C C . GLY A 1 83 ? -4.581 55.895 21.481 1.00 22.44 80 GLY A C 1
ATOM 762 O O . GLY A 1 83 ? -5.489 55.722 22.272 1.00 24.14 80 GLY A O 1
ATOM 763 N N . PRO A 1 84 ? -4.722 55.654 20.169 1.00 22.47 81 PRO A N 1
ATOM 764 C CA . PRO A 1 84 ? -6.018 55.229 19.623 1.00 25.47 81 PRO A CA 1
ATOM 765 C C A PRO A 1 84 ? -6.417 53.797 20.016 0.50 25.47 81 PRO A C 1
ATOM 766 C C B PRO A 1 84 ? -6.403 53.794 20.022 0.50 28.14 81 PRO A C 1
ATOM 767 O O A PRO A 1 84 ? -5.567 52.982 20.368 0.50 22.45 81 PRO A O 1
ATOM 768 O O B PRO A 1 84 ? -7.594 53.492 20.179 0.50 35.92 81 PRO A O 1
#

GO terms:
  GO:0051787 misfolded protein binding (F, IDA)
  GO:0005634 nucleus (C, IDA)
  GO:0005730 nucleolus (C, IDA)
  GO:0005829 cytosol (C, IDA)
  GO:0022627 cytosolic small ribosomal subunit (C, IDA)
  GO:0006457 protein folding (P, IDA)
  GO:0002236 detection of misfolded protein (P, IMP)
  GO:0034605 cellular response to heat (P, IMP)
  GO:0035719 tRNA import into nucleus (P, IMP)
  GO:0071630 nuclear protein quality control by the ubiquitin-proteasome system (P, IMP)
  GO:0072671 mitochondria-associated ubiquitin-dependent protein catabolic process (P, IMP)
  GO:0006413 translational initiation (P, IMP)
  GO:0006457 protein folding (P, IMP)
  GO:0070843 misfolded protein transport (P, IMP)
  GO:0009267 cellular response to starvation (P, IMP)
  GO:0005515 protein binding (F, IPI)

B-factor: mean 17.29, std 9.9, range [7.48, 60.92]

Sequence (81 aa):
MMVKKETKKLYDLLGVSPSANEEQELKKKGYRRRKKAALKKYHPDKKPPTGDTEKKFKEIISEAFEEEILNDPQQKKREEIYDQQYGLEEAARSSGGPSFGP